Protein AF-A0A5C5Q491-F1 (afdb_monomer_lite)

Radius of gyration: 26.11 Å; chains: 1; bounding box: 85×34×78 Å

InterPro domains:
  IPR009225 Bacteriophage head completion protein GpL [PF05926] (16-105)

Secondary structure (DSSP, 8-state):
-------------S-S-TTSPPPPHHHHHHHTT--TTS-HHHHHHHHHHHHHHHHHHHHHHHHHHHHTT--SGGGS---EETTEEHHHHHHHHHHHHHHHHHHHHHHHHHS--S-PPP-TTTTS-S----------

Organism: NCBI:txid2600598

Sequence (136 aa):
MTLHTAVTPSSHYLDDDTFWPAIDVAELRRVLTLSSTISEARLKVAMMGATSKIHRLLATWRFKLRQQGYRHLNDVPAPTVNNCSILVTHYFNAIETATASELYQLVRVAECGRPCPPDPFREKSLSTGEARHYDD

pLDDT: mean 80.01, std 21.31, range [41.31, 98.19]

Structure (mmCIF, N/CA/C/O backbone):
data_AF-A0A5C5Q491-F1
#
_entry.id   AF-A0A5C5Q491-F1
#
loop_
_atom_site.group_PDB
_atom_site.id
_atom_site.type_symbol
_atom_site.label_atom_id
_atom_site.label_alt_id
_atom_site.label_comp_id
_atom_site.label_asym_id
_atom_site.label_entity_id
_atom_site.label_seq_id
_atom_site.pdbx_PDB_ins_code
_atom_site.Cartn_x
_atom_site.Cartn_y
_atom_site.Cartn_z
_atom_site.occupancy
_atom_site.B_iso_or_equiv
_atom_site.auth_seq_id
_atom_site.auth_comp_id
_atom_site.auth_asym_id
_atom_site.auth_atom_id
_atom_site.pdbx_PDB_model_num
ATOM 1 N N . MET A 1 1 ? -31.363 -19.686 -22.482 1.00 45.84 1 MET A N 1
ATOM 2 C CA . MET A 1 1 ? -29.919 -19.954 -22.639 1.00 45.84 1 MET A CA 1
ATOM 3 C C . MET A 1 1 ? -29.164 -18.830 -21.957 1.00 45.84 1 MET A C 1
ATOM 5 O O . MET A 1 1 ? -29.293 -17.683 -22.355 1.00 45.84 1 MET A O 1
ATOM 9 N N . THR A 1 2 ? -28.512 -19.160 -20.851 1.00 41.31 2 THR A N 1
ATOM 10 C CA . THR A 1 2 ? -27.749 -18.280 -19.961 1.00 41.31 2 THR A CA 1
ATOM 11 C C . THR A 1 2 ? -26.415 -17.902 -20.599 1.00 41.31 2 THR A C 1
ATOM 13 O O . THR A 1 2 ? -25.666 -18.787 -21.004 1.00 41.31 2 THR A O 1
ATOM 16 N N . LEU A 1 3 ? -26.083 -16.611 -20.639 1.00 43.00 3 LEU A N 1
ATOM 17 C CA . LEU A 1 3 ? -24.705 -16.163 -20.841 1.00 43.00 3 LEU A CA 1
ATOM 18 C C . LEU A 1 3 ? -24.109 -15.872 -19.463 1.00 43.00 3 LEU A C 1
ATOM 20 O O . LEU A 1 3 ? -24.546 -14.959 -18.768 1.00 43.00 3 LEU A O 1
ATOM 24 N N . HIS A 1 4 ? -23.154 -16.707 -19.056 1.00 45.38 4 HIS A N 1
ATOM 25 C CA . HIS A 1 4 ? -22.282 -16.442 -17.918 1.00 45.38 4 HIS A CA 1
ATOM 26 C C . HIS A 1 4 ? -21.251 -15.400 -18.349 1.00 45.38 4 HIS A C 1
ATOM 28 O O . HIS A 1 4 ? -20.416 -15.666 -19.213 1.00 45.38 4 HIS A O 1
ATOM 34 N N . THR A 1 5 ? -21.305 -14.219 -17.746 1.00 48.44 5 THR A N 1
ATOM 35 C CA . THR A 1 5 ? -20.221 -13.243 -17.827 1.00 48.44 5 THR A CA 1
ATOM 36 C C . THR A 1 5 ? -19.034 -13.806 -17.050 1.00 48.44 5 THR A C 1
ATOM 38 O O . THR A 1 5 ? -19.131 -14.049 -15.847 1.00 48.44 5 THR A O 1
ATOM 41 N N . ALA A 1 6 ? -17.924 -14.057 -17.739 1.00 45.19 6 ALA A N 1
ATOM 42 C CA . ALA A 1 6 ? -16.677 -14.456 -17.107 1.00 45.19 6 ALA A CA 1
ATOM 43 C C . ALA A 1 6 ? -16.140 -13.283 -16.272 1.00 45.19 6 ALA A C 1
ATOM 45 O O . ALA A 1 6 ? -15.775 -12.239 -16.811 1.00 45.19 6 ALA A O 1
ATOM 46 N N . VAL A 1 7 ? -16.110 -13.455 -14.951 1.00 46.59 7 VAL A N 1
ATOM 47 C CA . VAL A 1 7 ? -15.323 -12.608 -14.052 1.00 46.59 7 VAL A CA 1
ATOM 48 C C . VAL A 1 7 ? -13.860 -12.985 -14.256 1.00 46.59 7 VAL A C 1
ATOM 50 O O . VAL A 1 7 ? -13.437 -14.087 -13.913 1.00 46.59 7 VAL A O 1
ATOM 53 N N . THR A 1 8 ? -13.089 -12.076 -14.842 1.00 42.69 8 THR A N 1
ATOM 54 C CA . THR A 1 8 ? -11.628 -12.152 -14.837 1.00 42.69 8 THR A CA 1
ATOM 55 C C . THR A 1 8 ? -11.163 -12.002 -13.386 1.00 42.69 8 THR A C 1
ATOM 57 O O . THR A 1 8 ? -11.492 -10.982 -12.777 1.00 42.69 8 THR A O 1
ATOM 60 N N . PRO A 1 9 ? -10.424 -12.957 -12.795 1.00 45.97 9 PRO A N 1
ATOM 61 C CA . PRO A 1 9 ? -9.864 -12.749 -11.470 1.00 45.97 9 PRO A CA 1
ATOM 62 C C . PRO A 1 9 ? -8.829 -11.624 -11.568 1.00 45.97 9 PRO A C 1
ATOM 64 O O . PRO A 1 9 ? -7.779 -11.774 -12.197 1.00 45.97 9 PRO A O 1
ATOM 67 N N . SER A 1 10 ? -9.141 -10.471 -10.977 1.00 45.94 10 SER A N 1
ATOM 68 C CA . SER A 1 10 ? -8.156 -9.439 -10.675 1.00 45.94 10 SER A CA 1
ATOM 69 C C . SER A 1 10 ? -7.004 -10.100 -9.921 1.00 45.94 10 SER A C 1
ATOM 71 O O . SER A 1 10 ? -7.216 -10.893 -9.007 1.00 45.94 10 SER A O 1
ATOM 73 N N . SER A 1 11 ? -5.778 -9.832 -10.363 1.00 45.53 11 SER A N 1
ATOM 74 C CA . SER A 1 11 ? -4.542 -10.414 -9.835 1.00 45.53 11 SER A CA 1
ATOM 75 C C . SER A 1 11 ? -4.303 -9.964 -8.385 1.00 45.53 11 SER A C 1
ATOM 77 O O . SER A 1 11 ? -3.471 -9.096 -8.130 1.00 45.53 11 SER A O 1
ATOM 79 N N . HIS A 1 12 ? -5.021 -10.560 -7.435 1.00 48.91 12 HIS A N 1
ATOM 80 C CA . HIS A 1 12 ? -4.807 -10.411 -6.000 1.00 48.91 12 HIS A CA 1
ATOM 81 C C . HIS A 1 12 ? -3.598 -11.261 -5.609 1.00 48.91 12 HIS A C 1
ATOM 83 O O . HIS A 1 12 ? -3.713 -12.455 -5.347 1.00 48.91 12 HIS A O 1
ATOM 89 N N . TYR A 1 13 ? -2.411 -10.660 -5.646 1.00 51.19 13 TYR A N 1
ATOM 90 C CA . TYR A 1 13 ? -1.172 -11.345 -5.297 1.00 51.19 13 TYR A CA 1
ATOM 91 C C . TYR A 1 13 ? -0.735 -10.950 -3.885 1.00 51.19 13 TYR A C 1
ATOM 93 O O . TYR A 1 13 ? -0.069 -9.933 -3.709 1.00 51.19 13 TYR A O 1
ATOM 101 N N . LEU A 1 14 ? -1.154 -11.779 -2.922 1.00 45.28 14 LEU A N 1
ATOM 102 C CA . LEU A 1 14 ? -0.518 -12.165 -1.649 1.00 45.28 14 LEU A CA 1
ATOM 103 C C . LEU A 1 14 ? -1.549 -12.288 -0.522 1.00 45.28 14 LEU A C 1
ATOM 105 O O . LEU A 1 14 ? -1.949 -11.295 0.074 1.00 45.28 14 LEU A O 1
ATOM 109 N N . ASP A 1 15 ? -1.858 -13.552 -0.236 1.00 43.47 15 ASP A N 1
ATOM 110 C CA . ASP A 1 15 ? -2.567 -14.110 0.915 1.00 43.47 15 ASP A CA 1
ATOM 111 C C . ASP A 1 15 ? -4.012 -13.661 1.167 1.00 43.47 15 ASP A C 1
ATOM 113 O O . ASP A 1 15 ? -4.379 -12.495 1.083 1.00 43.47 15 ASP A O 1
ATOM 117 N N . ASP A 1 16 ? -4.815 -14.654 1.539 1.00 50.16 16 ASP A N 1
ATOM 118 C CA . ASP A 1 16 ? -6.257 -14.687 1.833 1.00 50.16 16 ASP A CA 1
ATOM 119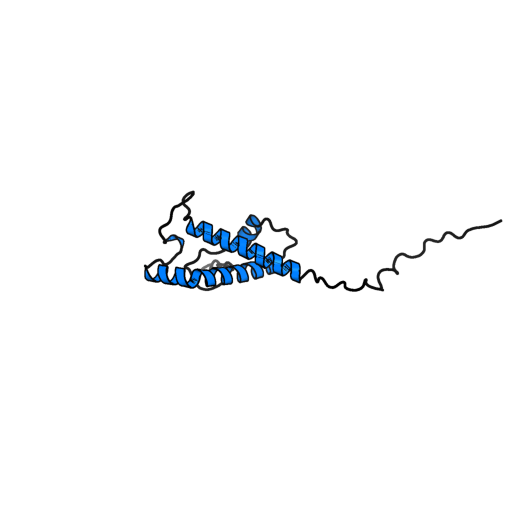 C C . ASP A 1 16 ? -6.671 -13.820 3.050 1.00 50.16 16 ASP A C 1
ATOM 121 O O . ASP A 1 16 ? -7.649 -14.069 3.756 1.00 50.16 16 ASP A O 1
ATOM 125 N N . ASP A 1 17 ? -5.870 -12.804 3.365 1.00 66.81 17 ASP A N 1
ATOM 126 C CA . ASP A 1 17 ? -6.016 -11.959 4.530 1.00 66.81 17 ASP A CA 1
ATOM 127 C C . ASP A 1 17 ? -6.724 -10.651 4.161 1.00 66.81 17 ASP A C 1
ATOM 129 O O . ASP A 1 17 ? -6.108 -9.638 3.825 1.00 66.81 17 ASP A O 1
ATOM 133 N N . THR A 1 18 ? -8.050 -10.659 4.294 1.00 84.69 18 THR A N 1
ATOM 134 C CA . THR A 1 18 ? -8.913 -9.502 4.016 1.00 84.69 18 THR A CA 1
ATOM 135 C C . THR A 1 18 ? -8.692 -8.315 4.960 1.00 84.69 18 THR A C 1
ATOM 137 O O . THR A 1 18 ? -9.381 -7.306 4.827 1.00 84.69 18 THR A O 1
ATOM 140 N N . PHE A 1 19 ? -7.800 -8.413 5.955 1.00 93.31 19 PHE A N 1
ATOM 141 C CA . PHE A 1 19 ? -7.587 -7.332 6.918 1.00 93.31 19 PHE A CA 1
ATOM 142 C C . PHE A 1 19 ? -6.954 -6.103 6.268 1.00 93.31 19 PHE A C 1
ATOM 144 O O . PHE A 1 19 ? -7.322 -4.972 6.594 1.00 93.31 19 PHE A O 1
ATOM 151 N N . TRP A 1 20 ? -5.999 -6.319 5.364 1.00 94.56 20 TRP A N 1
ATOM 152 C CA . TRP A 1 20 ? -5.289 -5.239 4.695 1.00 94.56 20 TRP A CA 1
ATOM 153 C C . TRP A 1 20 ? -6.030 -4.791 3.428 1.00 94.56 20 TRP A C 1
ATOM 155 O O . TRP A 1 20 ? -6.557 -5.633 2.702 1.00 94.56 20 TRP A O 1
ATOM 165 N N . PRO A 1 21 ? -6.052 -3.482 3.119 1.00 93.25 21 PRO A N 1
ATOM 166 C CA . PRO A 1 21 ? -6.526 -2.997 1.829 1.00 93.25 21 PRO A CA 1
ATOM 167 C C . PRO A 1 21 ? -5.749 -3.631 0.667 1.00 93.25 21 PRO A C 1
ATOM 169 O O . PRO A 1 21 ? -4.533 -3.825 0.757 1.00 93.25 21 PRO A O 1
ATOM 172 N N . ALA A 1 22 ? -6.448 -3.923 -0.432 1.00 92.62 22 ALA A N 1
ATOM 173 C CA . ALA A 1 22 ? -5.828 -4.452 -1.641 1.00 92.62 22 ALA A CA 1
ATOM 174 C C . ALA A 1 22 ? -4.866 -3.426 -2.260 1.00 92.62 22 ALA A C 1
ATOM 176 O O . ALA A 1 22 ? -5.154 -2.229 -2.292 1.00 92.62 22 ALA A O 1
ATOM 177 N N . ILE A 1 23 ? -3.731 -3.909 -2.765 1.00 93.38 23 ILE A N 1
ATOM 178 C CA . ILE A 1 23 ? -2.715 -3.088 -3.429 1.00 93.38 23 ILE A CA 1
ATOM 179 C C . ILE A 1 23 ? -2.908 -3.217 -4.943 1.00 93.38 23 ILE A C 1
ATOM 181 O O . ILE A 1 23 ? -2.907 -4.328 -5.474 1.00 93.38 23 ILE A O 1
ATOM 185 N N . ASP A 1 24 ? -3.051 -2.088 -5.636 1.00 92.44 24 ASP A N 1
ATOM 186 C CA . ASP A 1 24 ? -3.120 -2.034 -7.098 1.00 92.44 24 ASP A CA 1
ATOM 187 C C . ASP A 1 24 ? -1.733 -1.729 -7.686 1.00 92.44 24 ASP A C 1
ATOM 189 O O . ASP A 1 24 ? -1.129 -0.690 -7.422 1.00 92.44 24 ASP A O 1
ATOM 193 N N . VAL A 1 25 ? -1.225 -2.645 -8.514 1.00 93.88 25 VAL A N 1
ATOM 194 C CA . VAL A 1 25 ? 0.079 -2.528 -9.185 1.00 93.88 25 VAL A CA 1
ATOM 195 C C . VAL A 1 25 ? 0.122 -1.340 -10.157 1.00 93.88 25 VAL A C 1
ATOM 197 O O . VAL A 1 25 ? 1.175 -0.716 -10.322 1.00 93.88 25 VAL A O 1
ATOM 200 N N . ALA A 1 26 ? -0.989 -1.029 -10.832 1.00 93.69 26 ALA A N 1
ATOM 201 C CA . ALA A 1 26 ? -1.067 0.092 -11.763 1.00 93.69 26 ALA A CA 1
ATOM 202 C C . ALA A 1 26 ? -0.993 1.426 -11.013 1.00 93.69 26 ALA A C 1
ATOM 204 O O . ALA A 1 26 ? -0.216 2.305 -11.397 1.00 93.69 26 ALA A O 1
ATOM 205 N N . GLU A 1 27 ? -1.723 1.534 -9.903 1.00 94.31 27 GLU A N 1
ATOM 206 C CA . GLU A 1 27 ? -1.664 2.704 -9.029 1.00 94.31 27 GLU A CA 1
ATOM 207 C C . GLU A 1 27 ? -0.277 2.867 -8.406 1.00 94.31 27 GLU A C 1
ATOM 209 O O . GLU A 1 27 ? 0.292 3.957 -8.426 1.00 94.31 27 GLU A O 1
ATOM 214 N N . LEU A 1 28 ? 0.334 1.768 -7.960 1.00 95.31 28 LEU A N 1
ATOM 215 C CA . LEU A 1 28 ? 1.682 1.776 -7.400 1.00 95.31 28 LEU A CA 1
ATOM 216 C C . LEU A 1 28 ? 2.715 2.308 -8.403 1.00 95.31 28 LEU A C 1
ATOM 218 O O . LEU A 1 28 ? 3.566 3.125 -8.053 1.00 95.31 28 LEU A O 1
ATOM 222 N N . ARG A 1 29 ? 2.618 1.902 -9.678 1.00 96.69 29 ARG A N 1
ATOM 223 C CA . ARG A 1 29 ? 3.450 2.460 -10.756 1.00 96.69 29 ARG A CA 1
ATOM 224 C C . ARG A 1 29 ? 3.233 3.963 -10.920 1.00 96.69 29 ARG A C 1
ATOM 226 O O . ARG A 1 29 ? 4.210 4.687 -11.113 1.00 96.69 29 ARG A O 1
ATOM 233 N N . ARG A 1 30 ? 1.974 4.409 -10.882 1.00 96.75 30 ARG A N 1
ATOM 234 C CA . ARG A 1 30 ? 1.591 5.814 -11.057 1.00 96.75 30 ARG A CA 1
ATOM 235 C C . ARG A 1 30 ? 2.145 6.679 -9.926 1.00 96.75 30 AR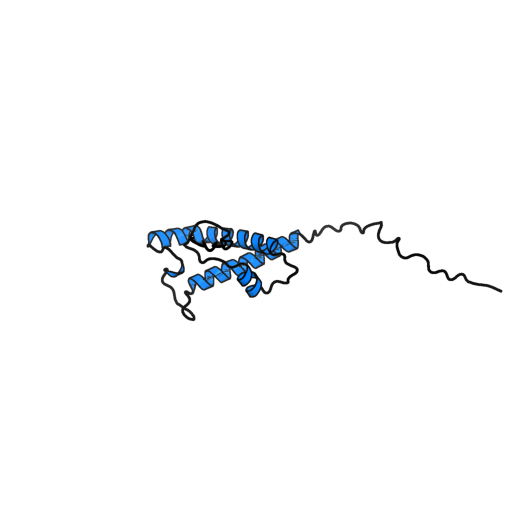G A C 1
ATOM 237 O O . ARG A 1 30 ? 2.801 7.675 -10.212 1.00 96.75 30 ARG A O 1
ATOM 244 N N . VAL A 1 31 ? 1.933 6.284 -8.670 1.00 96.50 31 VAL A N 1
ATOM 245 C CA . VAL A 1 31 ? 2.407 7.016 -7.482 1.00 96.50 31 VAL A CA 1
ATOM 246 C C . VAL A 1 31 ? 3.932 7.083 -7.450 1.00 96.50 31 VAL A C 1
ATOM 248 O O . VAL A 1 31 ? 4.504 8.156 -7.264 1.00 96.50 31 VAL A O 1
ATOM 251 N N . LEU A 1 32 ? 4.608 5.965 -7.724 1.00 95.81 32 LEU A N 1
ATOM 252 C CA . LEU A 1 32 ? 6.071 5.911 -7.750 1.00 95.81 32 LEU A CA 1
ATOM 253 C C . LEU A 1 32 ? 6.695 6.556 -9.000 1.00 95.81 32 LEU A C 1
ATOM 255 O O . LEU A 1 32 ? 7.918 6.618 -9.097 1.00 95.81 32 LEU A O 1
ATOM 259 N N . THR A 1 33 ? 5.885 7.038 -9.950 1.00 96.56 33 THR A N 1
ATOM 260 C CA . THR A 1 33 ? 6.343 7.701 -11.185 1.00 96.56 33 THR A CA 1
ATOM 261 C C . THR A 1 33 ? 7.389 6.862 -11.939 1.00 96.56 33 THR A C 1
ATOM 263 O O . THR A 1 33 ? 8.425 7.354 -12.389 1.00 96.56 33 THR A O 1
ATOM 266 N N . LEU A 1 34 ? 7.156 5.548 -12.044 1.00 93.44 34 LEU A N 1
ATOM 267 C CA . LEU A 1 34 ? 8.143 4.636 -12.629 1.00 93.44 34 LEU A CA 1
ATOM 268 C C . LEU A 1 34 ? 8.181 4.753 -14.156 1.00 93.44 34 LEU A C 1
ATOM 270 O O . LEU A 1 34 ? 7.147 4.743 -14.824 1.00 93.44 34 LEU A O 1
ATOM 274 N N . SER A 1 35 ? 9.396 4.773 -14.709 1.00 91.25 35 SER A N 1
ATOM 275 C CA . SER A 1 35 ? 9.625 4.703 -16.155 1.00 91.25 35 SER A CA 1
ATOM 276 C C . SER A 1 35 ? 9.110 3.386 -16.750 1.00 91.25 35 SER A C 1
ATOM 278 O O . SER A 1 35 ? 9.173 2.332 -16.110 1.00 91.25 35 SER A O 1
ATOM 280 N N . SER A 1 36 ? 8.677 3.421 -18.014 1.00 90.12 36 SER A N 1
ATOM 281 C CA . SER A 1 36 ? 8.261 2.238 -18.784 1.00 90.12 36 SER A CA 1
ATOM 282 C C . SER A 1 36 ? 9.383 1.211 -18.988 1.00 90.12 36 SER A C 1
ATOM 284 O O . SER A 1 36 ? 9.105 0.062 -19.323 1.00 90.12 36 SER A O 1
ATOM 286 N N . THR A 1 37 ? 10.643 1.584 -18.738 1.00 90.19 37 THR A N 1
ATOM 287 C CA . THR A 1 37 ? 11.787 0.658 -18.739 1.00 90.19 37 THR A CA 1
ATOM 288 C C . THR A 1 37 ? 11.748 -0.340 -17.579 1.00 90.19 37 THR A C 1
ATOM 290 O O . THR A 1 37 ? 12.374 -1.401 -17.648 1.00 90.19 37 THR A O 1
ATOM 293 N N . ILE A 1 38 ? 11.005 -0.039 -16.510 1.00 92.25 38 ILE A N 1
ATOM 294 C CA . ILE A 1 38 ? 10.799 -0.957 -15.395 1.00 92.25 38 ILE A CA 1
ATOM 295 C C . ILE A 1 38 ? 9.650 -1.898 -15.739 1.00 92.25 38 ILE A C 1
ATOM 297 O O . ILE A 1 38 ? 8.469 -1.533 -15.711 1.00 92.25 38 ILE A O 1
ATOM 301 N N . SER A 1 39 ? 10.010 -3.148 -16.032 1.00 93.38 39 SER A N 1
ATOM 302 C CA . SER A 1 39 ? 9.031 -4.176 -16.363 1.00 93.38 39 SER A CA 1
ATOM 303 C C . SER A 1 39 ? 8.046 -4.413 -15.217 1.00 93.38 39 SER A C 1
ATOM 305 O O . SER A 1 39 ? 8.377 -4.330 -14.032 1.00 93.38 39 SER A O 1
ATOM 307 N N . GLU A 1 40 ? 6.812 -4.761 -15.574 1.00 92.81 40 GLU A N 1
ATOM 308 C CA . GLU A 1 40 ? 5.772 -5.088 -14.599 1.00 92.81 40 GLU A CA 1
ATOM 309 C C . GLU A 1 40 ? 6.144 -6.276 -13.712 1.00 92.81 40 GLU A C 1
ATOM 311 O O . GLU A 1 40 ? 5.826 -6.271 -12.527 1.00 92.81 40 GLU A O 1
ATOM 316 N N . ALA A 1 41 ? 6.892 -7.244 -14.245 1.00 92.31 41 ALA A N 1
ATOM 317 C CA . ALA A 1 41 ? 7.414 -8.358 -13.462 1.00 92.31 41 ALA A CA 1
ATOM 318 C C . ALA A 1 41 ? 8.330 -7.882 -12.320 1.00 92.31 41 ALA A C 1
ATOM 320 O O . ALA A 1 41 ? 8.171 -8.329 -11.187 1.00 92.31 41 ALA A O 1
ATOM 321 N N . ARG A 1 42 ? 9.244 -6.934 -12.583 1.00 93.25 42 ARG A N 1
ATOM 322 C CA . ARG A 1 42 ? 10.125 -6.372 -11.542 1.00 93.25 42 ARG A CA 1
ATOM 323 C C . ARG A 1 42 ? 9.333 -5.613 -10.483 1.00 93.25 42 ARG A C 1
ATOM 325 O O . ARG A 1 42 ? 9.603 -5.779 -9.298 1.00 93.25 42 ARG A O 1
ATOM 332 N N . LEU A 1 43 ? 8.337 -4.832 -10.905 1.00 95.56 43 LEU A N 1
ATOM 333 C CA . LEU A 1 43 ? 7.456 -4.122 -9.979 1.00 95.56 43 LEU A CA 1
ATOM 334 C C . LEU A 1 43 ? 6.664 -5.093 -9.093 1.00 95.56 43 LEU A C 1
ATOM 336 O O . L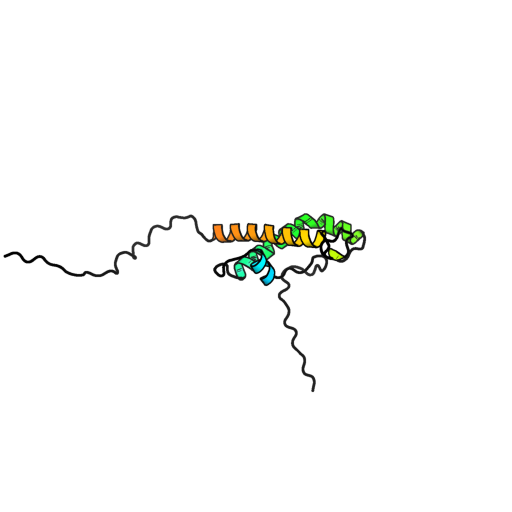EU A 1 43 ? 6.616 -4.903 -7.882 1.00 95.56 43 LEU A O 1
ATOM 340 N N . LYS A 1 44 ? 6.095 -6.156 -9.670 1.00 95.31 44 LYS A N 1
ATOM 341 C CA . LYS A 1 44 ? 5.355 -7.182 -8.922 1.00 95.31 44 LYS A CA 1
ATOM 342 C C . LYS A 1 44 ? 6.239 -7.879 -7.889 1.00 95.31 44 LYS A C 1
ATOM 344 O O . LYS A 1 44 ? 5.833 -7.992 -6.739 1.00 95.31 44 LYS A O 1
ATOM 349 N N . VAL A 1 45 ? 7.457 -8.278 -8.260 1.00 94.81 45 VAL A N 1
ATOM 350 C CA . VAL A 1 45 ? 8.406 -8.903 -7.321 1.00 94.81 45 VAL A CA 1
ATOM 351 C C . VAL A 1 45 ? 8.771 -7.948 -6.179 1.00 94.81 45 VAL A C 1
ATOM 353 O O . VAL A 1 45 ? 8.714 -8.346 -5.016 1.00 94.81 45 VAL A O 1
ATOM 356 N N . ALA A 1 46 ? 9.084 -6.685 -6.486 1.00 96.38 46 ALA A N 1
ATOM 357 C CA . ALA A 1 46 ? 9.388 -5.672 -5.473 1.00 96.38 46 ALA A CA 1
ATOM 358 C C . ALA A 1 46 ? 8.207 -5.435 -4.517 1.00 96.38 46 ALA A C 1
ATOM 360 O O . ALA A 1 46 ? 8.377 -5.443 -3.299 1.00 96.38 46 ALA A O 1
ATOM 361 N N . MET A 1 47 ? 6.999 -5.282 -5.069 1.00 96.56 47 MET A N 1
ATOM 362 C CA . MET A 1 47 ? 5.766 -5.101 -4.304 1.00 96.56 47 MET A CA 1
ATOM 363 C C . MET A 1 47 ? 5.498 -6.295 -3.389 1.00 96.56 47 MET A C 1
ATOM 365 O O . MET A 1 47 ? 5.121 -6.110 -2.234 1.00 96.56 47 MET A O 1
ATOM 369 N N . MET A 1 48 ? 5.707 -7.519 -3.878 1.00 95.06 48 MET A N 1
ATOM 370 C CA . MET A 1 48 ? 5.516 -8.724 -3.078 1.00 95.06 48 MET A CA 1
ATOM 371 C C . MET A 1 48 ? 6.469 -8.764 -1.880 1.00 95.06 48 MET A C 1
ATOM 373 O O . MET A 1 48 ? 6.023 -8.962 -0.750 1.00 95.06 48 MET A O 1
ATOM 377 N N . GLY A 1 49 ? 7.762 -8.502 -2.104 1.00 95.25 49 GLY A N 1
ATOM 378 C CA . GLY A 1 49 ? 8.756 -8.426 -1.029 1.00 95.25 49 GLY A CA 1
ATOM 379 C C . GLY A 1 49 ? 8.425 -7.340 0.001 1.00 95.25 49 GLY A C 1
ATOM 380 O O . GLY A 1 49 ? 8.430 -7.597 1.209 1.00 95.25 49 GLY A O 1
ATOM 381 N N . ALA A 1 50 ? 8.043 -6.153 -0.473 1.00 96.62 50 ALA A N 1
ATOM 382 C CA . ALA A 1 50 ? 7.612 -5.040 0.366 1.00 96.62 50 ALA A CA 1
ATOM 383 C C . ALA A 1 50 ? 6.378 -5.395 1.210 1.00 96.62 50 ALA A C 1
ATOM 385 O O . ALA A 1 50 ? 6.374 -5.187 2.425 1.00 96.62 50 ALA A O 1
ATOM 386 N N . THR A 1 51 ? 5.362 -5.995 0.589 1.00 96.19 51 THR A N 1
ATOM 387 C CA . THR A 1 51 ? 4.118 -6.408 1.251 1.00 96.19 51 THR A CA 1
ATOM 388 C C . THR A 1 51 ? 4.394 -7.420 2.354 1.00 96.19 51 THR A C 1
ATOM 390 O O . THR A 1 51 ? 4.017 -7.188 3.503 1.00 96.19 51 THR A O 1
ATOM 393 N N . SER A 1 52 ? 5.146 -8.485 2.060 1.00 95.19 52 SER A N 1
ATOM 394 C CA . SER A 1 52 ? 5.525 -9.482 3.066 1.00 95.19 52 SER A CA 1
ATOM 395 C C . SER A 1 52 ? 6.316 -8.870 4.228 1.00 95.19 52 SER A C 1
ATOM 397 O O . SER A 1 52 ? 6.084 -9.213 5.390 1.00 95.19 52 SER A O 1
ATOM 399 N N . LYS A 1 53 ? 7.224 -7.926 3.947 1.00 96.06 53 LYS A N 1
ATOM 400 C CA . LYS A 1 53 ? 8.002 -7.219 4.974 1.00 96.06 53 LYS A CA 1
ATOM 401 C C . LYS A 1 53 ? 7.109 -6.393 5.899 1.00 96.06 53 LYS A C 1
ATOM 403 O O . LYS A 1 53 ? 7.228 -6.521 7.119 1.00 96.06 53 LYS A O 1
ATOM 408 N N . ILE A 1 54 ? 6.211 -5.580 5.343 1.00 97.38 54 ILE A N 1
ATOM 409 C CA . ILE A 1 54 ? 5.281 -4.750 6.122 1.00 97.38 54 ILE A CA 1
ATOM 410 C C . ILE A 1 54 ? 4.302 -5.623 6.914 1.00 97.38 54 ILE A C 1
ATOM 412 O O . ILE A 1 54 ? 4.116 -5.400 8.110 1.00 97.38 54 ILE A O 1
ATOM 416 N N . HIS A 1 55 ? 3.739 -6.669 6.303 1.00 94.88 55 HIS A N 1
ATOM 417 C CA . HIS A 1 55 ? 2.842 -7.602 6.993 1.00 94.88 55 HIS A CA 1
ATOM 418 C C . HIS A 1 55 ? 3.524 -8.276 8.182 1.00 94.88 55 HIS A C 1
ATOM 420 O O . HIS A 1 55 ? 2.921 -8.375 9.249 1.00 94.88 55 HIS A O 1
ATOM 426 N N . ARG A 1 56 ? 4.797 -8.672 8.047 1.00 96.06 56 ARG A N 1
ATOM 427 C CA . ARG A 1 56 ? 5.571 -9.241 9.159 1.00 96.06 56 ARG A CA 1
ATOM 428 C C . ARG A 1 56 ? 5.787 -8.232 10.285 1.00 96.06 56 ARG A C 1
ATOM 430 O O . ARG A 1 56 ? 5.631 -8.590 11.449 1.00 96.06 56 ARG A O 1
ATOM 437 N N . LEU A 1 57 ? 6.125 -6.985 9.953 1.00 97.19 57 LEU A N 1
ATOM 438 C CA . LEU A 1 57 ? 6.308 -5.918 10.944 1.00 97.19 57 LEU A CA 1
ATOM 439 C C . LEU A 1 57 ? 5.012 -5.617 11.712 1.00 97.19 57 LEU A C 1
ATOM 441 O O . LEU A 1 57 ? 5.054 -5.344 12.909 1.00 97.19 57 LEU A O 1
ATOM 445 N N . LEU A 1 58 ? 3.862 -5.709 11.042 1.00 96.94 58 LEU A N 1
ATOM 446 C CA . LEU A 1 58 ? 2.555 -5.396 11.619 1.00 96.94 58 LEU A CA 1
ATOM 447 C C . LEU A 1 58 ? 1.808 -6.615 12.184 1.00 96.94 58 LEU A C 1
ATOM 449 O O . LEU A 1 58 ? 0.732 -6.444 12.757 1.00 96.94 58 LEU A O 1
ATOM 453 N N . ALA A 1 59 ? 2.353 -7.830 12.078 1.00 95.69 59 ALA A N 1
ATOM 454 C CA . ALA A 1 59 ? 1.651 -9.072 12.419 1.00 95.69 59 ALA A CA 1
ATOM 455 C C . ALA A 1 59 ? 1.107 -9.084 13.859 1.00 95.69 59 ALA A C 1
ATOM 457 O O . ALA A 1 59 ? -0.068 -9.387 14.080 1.00 95.69 59 ALA A O 1
ATOM 458 N N . THR A 1 60 ? 1.929 -8.689 14.836 1.00 96.69 60 THR A N 1
ATOM 459 C CA . THR A 1 60 ? 1.531 -8.625 16.253 1.00 96.69 60 THR A CA 1
ATOM 460 C C . THR A 1 60 ? 0.455 -7.570 16.502 1.00 96.69 60 THR A C 1
ATOM 462 O O . THR A 1 60 ? -0.455 -7.783 17.302 1.00 96.69 60 THR A O 1
ATOM 465 N N . TRP A 1 61 ? 0.539 -6.424 15.824 1.00 97.12 61 TRP A N 1
ATOM 466 C CA . TRP A 1 61 ? -0.459 -5.363 15.947 1.00 97.12 61 TRP A CA 1
ATOM 467 C C . TRP A 1 61 ? -1.796 -5.790 15.336 1.00 97.12 61 TRP A C 1
ATOM 469 O O . TRP A 1 61 ? -2.823 -5.710 16.008 1.00 97.12 61 TRP A O 1
ATOM 479 N N . ARG A 1 62 ? -1.774 -6.369 14.129 1.00 96.38 62 ARG A N 1
ATOM 480 C CA . ARG A 1 62 ? -2.949 -6.970 13.484 1.00 96.38 62 ARG A CA 1
ATOM 481 C C . ARG A 1 62 ? -3.608 -8.023 14.372 1.00 96.38 62 ARG A C 1
ATOM 483 O O . ARG A 1 62 ? -4.827 -8.026 14.507 1.00 96.38 62 ARG A O 1
ATOM 490 N N . PHE A 1 63 ? -2.822 -8.899 15.001 1.00 95.44 63 PHE A N 1
ATOM 491 C CA . PHE A 1 63 ? -3.349 -9.910 15.921 1.00 95.44 63 PHE A CA 1
ATOM 492 C C . PHE A 1 63 ? -4.121 -9.273 17.086 1.00 95.44 63 PHE A C 1
ATOM 494 O O . PHE A 1 63 ? -5.246 -9.677 17.368 1.00 95.44 63 PHE A O 1
ATOM 501 N N . LYS A 1 64 ? -3.568 -8.229 17.718 1.00 97.69 64 LYS A N 1
ATOM 502 C CA . LYS A 1 64 ? -4.249 -7.497 18.800 1.00 97.69 64 LYS A CA 1
ATOM 503 C C . LYS A 1 64 ? -5.553 -6.848 18.332 1.00 97.69 64 LYS A C 1
ATOM 505 O O . LYS A 1 64 ? -6.548 -6.932 19.040 1.00 97.69 64 LYS A O 1
ATOM 510 N N . LEU A 1 65 ? -5.563 -6.243 17.145 1.00 96.62 65 LEU A N 1
ATOM 511 C CA . LEU A 1 65 ? -6.766 -5.622 16.584 1.00 96.62 65 LEU A CA 1
ATOM 512 C C . LEU A 1 65 ? -7.861 -6.648 16.275 1.00 96.62 65 LEU A C 1
ATOM 514 O O . LEU A 1 65 ? -9.029 -6.408 16.567 1.00 96.62 65 LEU A O 1
ATOM 518 N N . ARG A 1 66 ? -7.492 -7.827 15.771 1.00 95.25 66 ARG A N 1
ATOM 519 C CA . ARG A 1 66 ? -8.447 -8.925 15.571 1.00 95.25 66 ARG A CA 1
ATOM 520 C C . ARG A 1 66 ? -9.048 -9.430 16.876 1.00 95.25 66 ARG A C 1
ATOM 522 O O . ARG A 1 66 ? -10.244 -9.685 16.920 1.00 95.25 66 ARG A O 1
ATOM 529 N N . GLN A 1 67 ? -8.257 -9.507 17.947 1.00 96.88 67 GLN A N 1
ATOM 530 C CA . GLN A 1 67 ? -8.770 -9.851 19.282 1.00 96.88 67 GLN A CA 1
ATOM 531 C C . GLN A 1 67 ? -9.744 -8.799 19.830 1.00 96.88 67 GLN A C 1
ATOM 533 O O . GLN A 1 67 ? -10.572 -9.113 20.678 1.00 96.88 67 GLN A O 1
ATOM 538 N N . GLN A 1 68 ? -9.668 -7.563 19.331 1.00 96.50 68 GLN A N 1
ATOM 539 C CA . GLN A 1 68 ? -10.630 -6.500 19.624 1.00 96.50 68 GLN A CA 1
ATOM 540 C C . GLN A 1 68 ? -11.859 -6.529 18.695 1.00 96.50 68 GLN A C 1
ATOM 542 O O . GLN A 1 68 ? -12.764 -5.721 18.869 1.00 96.50 68 GLN A O 1
ATOM 547 N N . GLY A 1 69 ? -11.914 -7.455 17.730 1.00 96.56 69 GLY A N 1
ATOM 548 C CA . GLY A 1 69 ? -13.045 -7.649 16.820 1.00 96.56 69 GLY A CA 1
ATOM 549 C C . GLY A 1 69 ? -12.925 -6.950 15.463 1.00 96.56 69 GLY A C 1
ATOM 550 O O . GLY A 1 69 ? -13.818 -7.102 14.632 1.00 96.56 69 GLY A O 1
ATOM 551 N N . TYR A 1 70 ? -11.834 -6.227 15.193 1.00 96.69 70 TYR A N 1
ATOM 552 C CA . TYR A 1 70 ? -11.649 -5.545 13.909 1.00 96.69 70 TYR A CA 1
ATOM 553 C C . TYR A 1 70 ? -11.272 -6.534 12.803 1.00 96.69 70 TYR A C 1
ATOM 555 O O . TYR A 1 70 ? -10.282 -7.268 12.912 1.00 96.69 70 TYR A O 1
ATOM 563 N N . ARG A 1 71 ? -12.057 -6.545 11.720 1.00 93.81 71 ARG A N 1
ATOM 564 C CA . ARG A 1 71 ? -11.874 -7.459 10.581 1.00 93.81 71 ARG A CA 1
ATOM 565 C C . ARG A 1 71 ? -11.065 -6.831 9.459 1.00 93.81 71 ARG A C 1
AT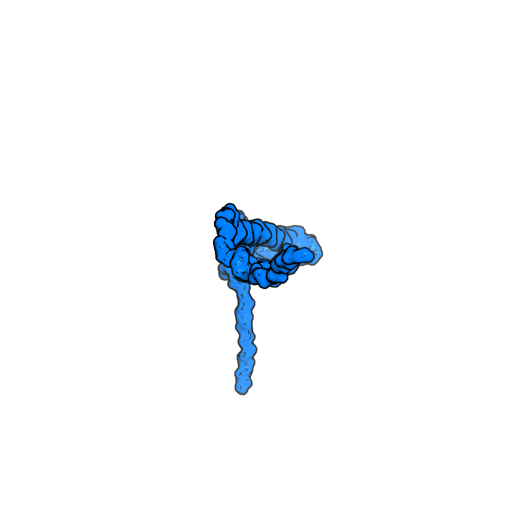OM 567 O O . ARG A 1 71 ? -10.325 -7.556 8.796 1.00 93.81 71 ARG A O 1
ATOM 574 N N . HIS A 1 72 ? -11.169 -5.516 9.299 1.00 94.81 72 HIS A N 1
ATOM 575 C CA . HIS A 1 72 ? -10.439 -4.731 8.315 1.00 94.81 72 HIS A CA 1
ATOM 576 C C . HIS A 1 72 ? -9.701 -3.573 8.985 1.00 94.81 72 HIS A C 1
ATOM 578 O O . HIS A 1 72 ? -10.149 -3.026 9.991 1.00 94.81 72 HIS A O 1
ATOM 584 N N . LEU A 1 73 ? -8.586 -3.146 8.391 1.00 95.75 73 LEU A N 1
ATOM 585 C CA . LEU A 1 73 ? -7.844 -1.968 8.846 1.00 95.75 73 LEU A CA 1
ATOM 586 C C . LEU A 1 73 ? -8.722 -0.705 8.865 1.00 95.75 73 LEU A C 1
ATOM 588 O O . LEU A 1 73 ? -8.547 0.153 9.725 1.00 95.75 73 LEU A O 1
ATOM 592 N N . ASN A 1 74 ? -9.673 -0.602 7.933 1.00 94.06 74 ASN A N 1
ATOM 593 C CA . ASN A 1 74 ? -10.593 0.530 7.849 1.00 94.06 74 ASN A CA 1
ATOM 594 C C . ASN A 1 74 ? -11.619 0.570 8.996 1.00 94.06 74 ASN A C 1
ATOM 596 O O . ASN A 1 74 ? -12.168 1.631 9.272 1.00 94.06 74 ASN A O 1
ATOM 600 N N . ASP A 1 75 ? -11.851 -0.556 9.678 1.00 94.75 75 ASP A N 1
ATOM 601 C CA . ASP A 1 75 ? -12.762 -0.623 10.827 1.00 94.75 75 ASP A CA 1
ATOM 602 C C . ASP A 1 75 ? -12.104 -0.086 12.108 1.00 94.75 75 ASP A C 1
ATOM 604 O O . ASP A 1 75 ? -12.781 0.151 13.107 1.00 94.75 75 ASP A O 1
ATOM 608 N N . VAL A 1 76 ? -10.775 0.075 12.103 1.00 96.56 76 VAL A N 1
ATOM 609 C CA . VAL A 1 76 ? -10.006 0.510 13.269 1.00 96.56 76 VAL A CA 1
ATOM 610 C C . VAL A 1 76 ? -10.223 2.012 13.481 1.00 96.56 76 VAL A C 1
ATOM 612 O O . VAL A 1 76 ? -9.907 2.797 12.581 1.00 96.56 76 VAL A O 1
ATOM 615 N N . PRO A 1 77 ? -10.700 2.446 14.664 1.00 96.12 77 PRO A N 1
ATOM 616 C CA . PRO A 1 77 ? -10.929 3.855 14.949 1.00 96.12 77 PRO A CA 1
ATOM 617 C C . PRO A 1 77 ? -9.646 4.671 14.802 1.00 96.12 77 PRO A C 1
ATOM 619 O O . PRO A 1 77 ? -8.657 4.438 15.499 1.00 96.12 77 PRO A O 1
ATOM 622 N N . ALA A 1 78 ? -9.669 5.645 13.897 1.00 96.31 78 ALA A N 1
ATOM 623 C CA . ALA A 1 78 ? -8.556 6.546 13.649 1.00 96.31 78 ALA A CA 1
ATOM 624 C C . ALA A 1 78 ? -9.055 7.881 13.073 1.00 96.31 78 ALA A C 1
ATOM 626 O O . ALA A 1 78 ? -10.139 7.924 12.485 1.00 96.31 78 ALA A O 1
ATOM 627 N N . PRO A 1 79 ? -8.276 8.971 13.202 1.00 96.44 79 PRO A N 1
ATOM 628 C CA . PRO A 1 79 ? -8.568 10.215 12.502 1.00 96.44 79 PRO A CA 1
ATOM 629 C C . PRO A 1 79 ? -8.701 9.996 10.994 1.00 96.44 79 PRO A C 1
ATOM 631 O O . PRO A 1 79 ? -7.978 9.188 10.405 1.00 96.44 79 PRO A O 1
ATOM 634 N N . THR A 1 80 ? -9.594 10.753 10.364 1.00 94.44 80 THR A N 1
ATOM 635 C CA . THR A 1 80 ? -9.787 10.718 8.914 1.00 94.44 80 THR A CA 1
ATOM 636 C C . THR A 1 80 ? -9.295 12.000 8.264 1.00 94.44 80 THR A C 1
ATOM 638 O O . THR A 1 80 ? -9.588 13.092 8.749 1.00 94.44 80 THR A O 1
ATOM 641 N N . VAL A 1 81 ? -8.620 11.876 7.125 1.00 88.88 81 VAL A N 1
ATOM 642 C CA . VAL A 1 81 ? -8.285 12.996 6.238 1.00 88.88 81 VAL A CA 1
ATOM 643 C C . VAL A 1 81 ? -9.026 12.764 4.928 1.00 88.88 81 VAL A C 1
ATOM 645 O O . VAL A 1 81 ? -8.887 11.698 4.338 1.00 88.88 81 VAL A O 1
ATOM 648 N N . ASN A 1 82 ? -9.841 13.725 4.484 1.00 87.94 82 ASN A N 1
ATOM 649 C CA . ASN A 1 82 ? -10.674 13.593 3.278 1.00 87.94 82 ASN A CA 1
ATOM 650 C C . ASN A 1 82 ? -11.549 12.321 3.267 1.00 87.94 82 ASN A C 1
ATOM 652 O O . ASN A 1 82 ? -11.650 11.645 2.250 1.00 87.94 82 ASN A O 1
ATOM 656 N N . ASN A 1 83 ? -12.166 11.983 4.406 1.00 85.62 83 ASN A N 1
ATOM 657 C CA . ASN A 1 83 ? -12.967 10.764 4.612 1.00 85.62 83 ASN A CA 1
ATOM 658 C C . ASN A 1 83 ? -12.195 9.433 4.488 1.00 85.62 83 ASN A C 1
ATOM 660 O O . ASN A 1 83 ? -12.815 8.373 4.459 1.00 85.62 83 ASN A O 1
ATOM 664 N N . CYS A 1 84 ? -10.859 9.464 4.482 1.00 87.69 84 CYS A N 1
ATOM 665 C CA . CYS A 1 84 ? -10.012 8.271 4.494 1.00 87.69 84 CYS A CA 1
ATOM 666 C C . CYS A 1 84 ? -9.346 8.092 5.863 1.00 87.69 84 CYS A C 1
ATOM 668 O O . CYS A 1 84 ? -8.794 9.049 6.410 1.00 87.69 84 CYS A O 1
ATOM 670 N N . SER A 1 85 ? -9.361 6.872 6.410 1.00 96.12 85 SER A N 1
ATOM 671 C CA . SER A 1 85 ? -8.650 6.538 7.653 1.00 96.12 85 SER A CA 1
ATOM 672 C C . SER A 1 85 ? -7.149 6.799 7.511 1.00 96.12 85 SER A C 1
ATOM 674 O O . SER A 1 85 ? -6.507 6.296 6.587 1.00 96.12 85 SER A O 1
ATOM 676 N N . ILE A 1 86 ? -6.558 7.536 8.455 1.00 97.12 86 ILE A N 1
ATOM 677 C CA . ILE A 1 86 ? -5.118 7.826 8.439 1.00 97.12 86 ILE A CA 1
ATOM 678 C C . ILE A 1 86 ? -4.264 6.550 8.525 1.00 97.12 86 ILE A C 1
ATOM 680 O O . ILE A 1 86 ? -3.172 6.501 7.962 1.00 97.12 86 ILE A O 1
ATOM 684 N N . LEU A 1 87 ? -4.772 5.486 9.161 1.00 97.38 87 LEU A N 1
ATOM 685 C CA . LEU A 1 87 ? -4.081 4.194 9.234 1.00 97.38 87 LEU A CA 1
ATOM 686 C C . LEU A 1 87 ? -3.987 3.520 7.864 1.00 97.38 87 LEU A C 1
ATOM 688 O O . LEU A 1 87 ? -2.956 2.934 7.540 1.00 97.38 87 LEU A O 1
ATOM 692 N N . VAL A 1 88 ? -5.038 3.637 7.050 1.00 96.12 88 VAL A N 1
ATOM 693 C CA . VAL A 1 88 ? -5.047 3.138 5.670 1.00 96.12 88 VAL A CA 1
ATOM 694 C C . VAL A 1 88 ? -4.037 3.916 4.826 1.00 96.12 88 VAL A C 1
ATOM 696 O O . VAL A 1 88 ? -3.228 3.306 4.130 1.00 96.12 88 VAL A O 1
ATOM 699 N N . THR A 1 89 ? -3.999 5.244 4.958 1.00 95.81 89 THR A N 1
ATOM 700 C CA . THR A 1 89 ? -2.994 6.084 4.287 1.00 95.81 89 THR A CA 1
ATOM 701 C C . THR A 1 89 ? -1.568 5.700 4.687 1.00 95.81 89 THR A C 1
ATOM 703 O O . THR A 1 89 ? -0.700 5.544 3.832 1.00 95.81 89 THR A O 1
ATOM 706 N N . HIS A 1 90 ? -1.301 5.496 5.980 1.00 97.06 90 HIS A N 1
ATOM 707 C CA . HIS A 1 90 ? 0.021 5.071 6.450 1.00 97.06 90 HIS A CA 1
ATOM 708 C C . HIS A 1 90 ? 0.420 3.690 5.936 1.00 97.06 90 HIS A C 1
ATOM 710 O O . HIS A 1 90 ? 1.586 3.485 5.598 1.00 97.06 90 HIS A O 1
ATOM 716 N N . TYR A 1 91 ? -0.531 2.759 5.855 1.00 97.06 91 TYR A N 1
ATOM 717 C CA . TYR A 1 91 ? -0.291 1.444 5.276 1.00 97.06 91 TYR A CA 1
ATOM 718 C C . TYR A 1 91 ? 0.145 1.550 3.810 1.00 97.06 91 TYR A C 1
ATOM 720 O O . TYR A 1 91 ? 1.182 0.990 3.454 1.00 97.06 91 TYR A O 1
ATOM 728 N N . PHE A 1 92 ? -0.574 2.316 2.982 1.00 96.69 92 PHE A N 1
ATOM 729 C CA . PHE A 1 92 ? -0.188 2.515 1.583 1.00 96.69 92 PHE A CA 1
ATOM 730 C C . PHE A 1 92 ? 1.178 3.193 1.451 1.00 96.69 92 PHE A C 1
ATOM 732 O O . PHE A 1 92 ? 2.047 2.650 0.773 1.00 96.69 92 PHE A O 1
ATOM 739 N N . ASN A 1 93 ? 1.436 4.269 2.199 1.00 97.12 93 ASN A N 1
ATOM 740 C CA . ASN A 1 93 ? 2.744 4.933 2.190 1.00 97.12 93 ASN A CA 1
ATOM 741 C C . ASN A 1 93 ? 3.887 3.970 2.573 1.00 97.12 93 ASN A C 1
ATOM 743 O O . ASN A 1 93 ? 4.978 4.020 2.000 1.00 97.12 93 ASN A O 1
ATOM 747 N N . ALA A 1 94 ? 3.665 3.079 3.546 1.00 98.12 94 ALA A N 1
ATOM 748 C CA . ALA A 1 94 ? 4.657 2.083 3.947 1.00 98.12 94 ALA A CA 1
ATOM 749 C C . ALA A 1 94 ? 4.934 1.065 2.829 1.00 98.12 94 ALA A C 1
ATOM 751 O O . ALA A 1 94 ? 6.090 0.722 2.582 1.00 98.12 94 ALA A O 1
ATOM 752 N N . ILE A 1 95 ? 3.893 0.606 2.130 1.00 97.94 95 ILE A N 1
ATOM 753 C CA . ILE A 1 95 ? 4.021 -0.298 0.979 1.00 97.94 95 ILE A CA 1
ATOM 754 C C . ILE A 1 95 ? 4.734 0.389 -0.185 1.00 97.94 95 ILE A C 1
ATOM 756 O O . ILE A 1 95 ? 5.638 -0.202 -0.772 1.00 97.94 95 ILE A O 1
ATOM 760 N N . GLU A 1 96 ? 4.373 1.628 -0.509 1.00 97.94 96 GLU A N 1
ATOM 761 C CA . GLU A 1 96 ? 4.972 2.407 -1.595 1.00 97.94 96 GLU A CA 1
ATOM 762 C C . GLU A 1 96 ? 6.467 2.627 -1.366 1.00 97.94 96 GLU A C 1
ATOM 764 O O . GLU A 1 96 ? 7.296 2.282 -2.212 1.00 97.94 96 GLU A O 1
ATOM 769 N N . THR A 1 97 ? 6.828 3.125 -0.182 1.00 98.19 97 THR A N 1
ATOM 770 C CA . THR A 1 97 ? 8.226 3.378 0.192 1.00 98.19 97 THR A CA 1
ATOM 771 C C . THR A 1 97 ? 9.049 2.092 0.252 1.00 98.19 97 THR A C 1
ATOM 773 O O . THR A 1 97 ? 10.171 2.051 -0.261 1.00 98.19 97 THR A O 1
ATOM 776 N N . ALA A 1 98 ? 8.498 1.012 0.814 1.00 98.00 98 ALA A N 1
ATOM 777 C CA . ALA A 1 98 ? 9.162 -0.286 0.822 1.00 98.00 98 ALA A CA 1
ATOM 778 C C . ALA A 1 98 ? 9.314 -0.850 -0.598 1.00 98.00 98 ALA A C 1
ATOM 780 O O . ALA A 1 98 ? 10.386 -1.346 -0.931 1.00 98.00 98 ALA A O 1
ATOM 781 N N . THR A 1 99 ? 8.303 -0.714 -1.460 1.00 98.00 99 THR A N 1
ATOM 782 C CA . THR A 1 99 ? 8.372 -1.179 -2.854 1.00 98.00 99 THR A CA 1
ATOM 783 C C . THR A 1 99 ? 9.445 -0.431 -3.632 1.00 98.00 99 THR A C 1
ATOM 785 O O . THR A 1 99 ? 10.230 -1.058 -4.338 1.00 98.00 99 THR A O 1
ATOM 788 N N . ALA A 1 100 ? 9.530 0.893 -3.480 1.00 96.50 100 ALA A N 1
ATOM 789 C CA . ALA A 1 100 ? 10.594 1.688 -4.086 1.00 96.50 100 ALA A CA 1
ATOM 790 C C . ALA A 1 100 ? 11.986 1.215 -3.630 1.00 96.50 100 ALA A C 1
ATOM 792 O O . ALA A 1 100 ? 12.901 1.106 -4.446 1.00 96.50 100 ALA A O 1
ATOM 793 N N . SER A 1 101 ? 12.133 0.878 -2.344 1.00 97.00 101 SER A N 1
ATOM 794 C CA . SER A 1 101 ? 13.377 0.335 -1.794 1.00 97.00 101 SER A CA 1
ATOM 795 C C . SER A 1 101 ? 13.729 -1.035 -2.385 1.00 97.00 101 SER A C 1
ATOM 797 O O . SER A 1 101 ? 14.847 -1.216 -2.863 1.00 97.00 101 SER A O 1
ATOM 799 N N . GLU A 1 102 ? 12.784 -1.977 -2.421 1.00 95.75 102 GLU A N 1
ATOM 800 C CA . GLU A 1 102 ? 12.985 -3.305 -3.022 1.00 95.75 102 GLU A CA 1
ATOM 801 C C . GLU A 1 102 ? 13.320 -3.194 -4.517 1.00 95.75 102 GLU A C 1
ATOM 803 O O . GLU A 1 102 ? 14.247 -3.831 -5.015 1.00 95.75 102 GLU A O 1
ATOM 808 N N . LEU A 1 103 ? 12.619 -2.318 -5.239 1.00 95.38 103 LEU A N 1
ATOM 809 C CA . LEU A 1 103 ? 12.851 -2.086 -6.659 1.00 95.38 103 LEU A CA 1
ATOM 810 C C . LEU A 1 103 ? 14.241 -1.501 -6.922 1.00 95.38 103 LEU A C 1
ATOM 812 O O . LEU A 1 103 ? 14.928 -1.944 -7.844 1.00 95.38 103 LEU A O 1
ATOM 816 N N . TYR A 1 104 ? 14.672 -0.546 -6.098 1.00 93.44 104 TYR A N 1
ATOM 817 C CA . TYR A 1 104 ? 16.023 -0.000 -6.148 1.00 93.44 104 TYR A CA 1
ATOM 818 C C . TYR A 1 104 ? 17.073 -1.105 -5.990 1.00 93.44 104 TYR A C 1
ATOM 820 O O . TYR A 1 104 ? 18.008 -1.168 -6.787 1.00 93.44 104 TYR A O 1
ATOM 828 N N . GLN A 1 105 ? 16.896 -2.014 -5.023 1.00 89.19 105 GLN A N 1
ATOM 829 C CA . GLN A 1 105 ? 17.806 -3.148 -4.832 1.00 89.19 105 GLN A CA 1
ATOM 830 C C . GLN A 1 105 ? 17.810 -4.088 -6.046 1.00 89.19 105 GLN A C 1
ATOM 832 O O . GLN A 1 105 ? 18.877 -4.450 -6.538 1.00 89.19 105 GLN A O 1
ATOM 837 N N . LEU A 1 106 ? 16.641 -4.436 -6.589 1.00 88.31 106 LEU A N 1
ATOM 838 C CA . LEU A 1 106 ? 16.533 -5.329 -7.749 1.00 88.31 106 LEU A CA 1
ATOM 839 C C . LEU A 1 106 ? 17.194 -4.757 -9.008 1.00 88.31 106 LEU A C 1
ATOM 841 O O . LEU A 1 106 ? 17.877 -5.483 -9.731 1.00 88.31 106 LEU A O 1
ATOM 845 N N . VAL A 1 107 ? 17.001 -3.464 -9.286 1.00 84.12 107 VAL A N 1
ATOM 846 C CA . VAL A 1 107 ? 17.620 -2.803 -10.445 1.00 84.12 107 VAL A CA 1
ATOM 847 C C . VAL A 1 107 ? 19.135 -2.701 -10.263 1.00 84.12 107 VAL A C 1
ATOM 849 O O . VAL A 1 107 ? 19.872 -3.054 -11.181 1.00 84.12 107 VAL A O 1
ATOM 852 N N . ARG A 1 108 ? 19.603 -2.315 -9.069 1.00 80.69 108 ARG A N 1
ATOM 853 C CA . ARG A 1 108 ? 21.036 -2.248 -8.730 1.00 80.69 108 ARG A CA 1
ATOM 854 C C . ARG A 1 108 ? 21.744 -3.594 -8.881 1.00 80.69 108 ARG A C 1
ATOM 856 O O . ARG A 1 108 ? 22.876 -3.627 -9.338 1.00 80.69 108 ARG A O 1
ATOM 863 N N . VAL A 1 109 ? 21.097 -4.698 -8.503 1.00 69.50 109 VAL A N 1
ATOM 864 C CA . VAL A 1 109 ? 21.665 -6.050 -8.653 1.00 69.50 109 VAL A CA 1
ATOM 865 C C . VAL A 1 109 ? 21.722 -6.481 -10.125 1.00 69.50 109 VAL A C 1
ATOM 867 O O . VAL A 1 109 ? 22.645 -7.193 -10.518 1.00 69.50 109 VAL A O 1
ATOM 870 N N . ALA A 1 110 ? 20.755 -6.057 -10.946 1.00 61.88 110 ALA A N 1
ATOM 871 C CA . ALA A 1 110 ? 20.710 -6.389 -12.371 1.00 61.88 110 ALA A CA 1
ATOM 872 C C . ALA A 1 110 ? 21.775 -5.647 -13.198 1.00 61.88 110 ALA A C 1
ATOM 874 O O . ALA A 1 110 ? 22.286 -6.196 -14.175 1.00 61.88 110 ALA A O 1
ATOM 875 N N . GLU A 1 111 ? 22.132 -4.424 -12.805 1.00 60.50 111 GLU A N 1
ATOM 876 C CA . GLU A 1 111 ? 23.316 -3.721 -13.301 1.00 60.50 111 GLU A CA 1
ATOM 877 C C . GLU A 1 111 ? 24.556 -4.381 -12.686 1.00 60.50 111 GLU A C 1
ATOM 879 O O . GLU A 1 111 ? 25.090 -3.932 -11.677 1.00 60.50 111 GLU A O 1
ATOM 884 N N . CYS A 1 112 ? 24.981 -5.519 -13.243 1.00 52.25 112 CYS A N 1
ATOM 885 C CA . CYS A 1 112 ? 26.136 -6.249 -12.736 1.00 52.25 112 CYS A CA 1
ATOM 886 C C . CYS A 1 112 ? 27.352 -5.308 -12.686 1.00 52.25 112 CYS A C 1
ATOM 888 O O . CYS A 1 112 ? 27.944 -4.998 -13.714 1.00 52.25 112 CYS A O 1
ATOM 890 N N . GLY A 1 113 ? 27.751 -4.872 -11.489 1.00 55.88 113 GLY A N 1
ATOM 891 C CA . GLY A 1 113 ? 28.939 -4.044 -11.249 1.00 55.88 113 GLY A CA 1
ATOM 892 C C . GLY A 1 113 ? 30.268 -4.764 -11.503 1.00 55.88 113 GLY A C 1
ATOM 893 O O . GLY A 1 113 ? 31.297 -4.362 -10.966 1.00 55.88 113 GLY A O 1
ATOM 894 N N . ARG A 1 114 ? 30.271 -5.852 -12.283 1.00 54.06 114 ARG A N 1
ATOM 895 C CA . ARG A 1 114 ? 31.503 -6.425 -12.819 1.00 54.06 114 ARG A CA 1
ATOM 896 C C . ARG A 1 114 ? 31.860 -5.633 -14.076 1.00 54.06 114 ARG A C 1
ATOM 898 O O . ARG A 1 114 ? 31.019 -5.560 -14.970 1.00 54.06 114 ARG A O 1
ATOM 905 N N . PRO A 1 115 ? 33.085 -5.096 -14.206 1.00 58.88 115 PRO A N 1
ATOM 906 C CA . PRO A 1 115 ? 33.583 -4.743 -15.522 1.00 58.88 115 PRO A CA 1
ATOM 907 C C . PRO A 1 115 ? 33.686 -6.054 -16.306 1.00 58.88 115 PRO A C 1
ATOM 909 O O . PRO A 1 115 ? 34.649 -6.806 -16.163 1.00 58.88 115 PRO A O 1
ATOM 912 N N . CYS A 1 116 ? 32.658 -6.387 -17.087 1.00 57.56 116 CYS A N 1
ATOM 913 C CA . CYS A 1 116 ? 32.856 -7.323 -18.178 1.00 57.56 116 CYS A CA 1
ATOM 914 C C . CYS A 1 116 ? 33.951 -6.703 -19.057 1.00 57.56 116 CYS A C 1
ATOM 916 O O . CYS A 1 116 ? 33.835 -5.519 -19.395 1.00 57.56 116 CYS A O 1
ATOM 918 N N . PRO A 1 117 ? 35.031 -7.433 -19.378 1.00 62.81 117 PRO A N 1
ATOM 919 C CA . PRO A 1 117 ? 36.021 -6.925 -20.312 1.00 62.81 117 PRO A CA 1
ATOM 920 C C . PRO A 1 117 ? 35.306 -6.541 -21.617 1.00 62.81 117 PRO A C 1
ATOM 922 O O . PRO A 1 117 ? 34.340 -7.219 -21.990 1.00 62.81 117 PRO A O 1
ATOM 925 N N . PRO A 1 118 ? 35.713 -5.439 -22.274 1.00 62.03 118 PRO A N 1
ATOM 926 C CA . PRO A 1 118 ? 35.103 -5.029 -23.531 1.00 62.03 118 PRO A CA 1
ATOM 927 C C . PRO A 1 118 ? 35.123 -6.202 -24.513 1.00 62.03 118 PRO A C 1
ATOM 929 O O . PRO A 1 118 ? 36.109 -6.937 -24.581 1.00 62.03 118 PRO A O 1
ATOM 932 N N . ASP A 1 119 ? 34.014 -6.393 -25.231 1.00 53.38 119 ASP A N 1
ATOM 933 C CA . ASP A 1 119 ? 33.874 -7.445 -26.237 1.00 53.38 119 ASP A CA 1
ATOM 934 C C . ASP A 1 119 ? 35.002 -7.309 -27.279 1.00 53.38 119 ASP A C 1
ATOM 936 O O . ASP A 1 119 ? 35.009 -6.326 -28.029 1.00 53.38 119 ASP A O 1
ATOM 940 N N . PRO A 1 120 ? 35.953 -8.263 -27.356 1.00 56.16 120 PRO A N 1
ATOM 941 C CA . PRO A 1 120 ? 37.094 -8.166 -28.263 1.00 56.16 120 PRO A CA 1
ATOM 942 C C . PRO A 1 120 ? 36.689 -8.226 -29.744 1.00 56.16 120 PRO A C 1
ATOM 944 O O . PRO A 1 120 ? 37.527 -8.004 -30.617 1.00 56.16 120 PRO A O 1
ATOM 947 N N . PHE A 1 121 ? 35.420 -8.509 -30.055 1.00 53.62 121 PHE A N 1
ATOM 948 C CA . PHE A 1 121 ? 34.925 -8.605 -31.425 1.00 53.62 121 PHE A CA 1
ATOM 949 C C . PHE A 1 121 ? 34.207 -7.343 -31.925 1.00 53.62 121 PHE A C 1
ATOM 951 O O . PHE A 1 121 ? 33.895 -7.266 -33.116 1.00 53.62 121 PHE A O 1
ATOM 958 N N . ARG A 1 122 ? 34.016 -6.310 -31.088 1.00 50.94 122 ARG A N 1
ATOM 959 C CA . ARG A 1 122 ? 33.332 -5.063 -31.483 1.00 50.94 122 ARG A CA 1
ATOM 960 C C . ARG A 1 122 ? 34.272 -3.945 -31.964 1.00 50.94 122 ARG A C 1
ATOM 962 O O . ARG A 1 122 ? 33.981 -2.773 -31.763 1.00 50.94 122 ARG A O 1
ATOM 969 N N . GLU A 1 123 ? 35.374 -4.282 -32.631 1.00 44.38 123 GLU A N 1
ATOM 970 C CA . GLU A 1 123 ? 36.230 -3.291 -33.320 1.00 44.38 123 GLU A CA 1
ATOM 971 C C . GLU A 1 123 ? 36.410 -3.554 -34.823 1.00 44.38 123 GLU A C 1
ATOM 973 O O . GLU A 1 123 ? 36.983 -2.726 -35.525 1.00 44.38 123 GLU A O 1
ATOM 978 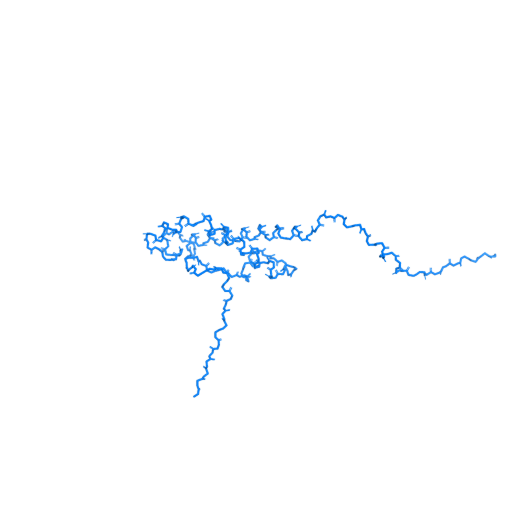N N . LYS A 1 124 ? 35.895 -4.663 -35.375 1.00 45.75 124 LYS A N 1
ATOM 979 C CA . LYS A 1 124 ? 36.219 -5.067 -36.759 1.00 45.75 124 LYS A CA 1
ATOM 980 C C . LYS A 1 124 ? 35.162 -4.822 -37.831 1.00 45.75 124 LYS A C 1
ATOM 982 O O . LYS A 1 124 ? 35.345 -5.262 -38.961 1.00 45.75 124 LYS A O 1
ATOM 987 N N . SER A 1 125 ? 34.096 -4.084 -37.540 1.00 48.94 125 SER A N 1
ATOM 988 C CA . SER A 1 125 ? 33.066 -3.779 -38.541 1.00 48.94 125 SER A CA 1
ATOM 989 C C . SER A 1 125 ? 32.888 -2.280 -38.765 1.00 48.94 125 SER A C 1
ATOM 991 O O . SER A 1 125 ? 31.788 -1.765 -38.610 1.00 48.94 125 SER A O 1
ATOM 993 N N . LEU A 1 126 ? 33.965 -1.594 -39.145 1.00 44.88 126 LEU A N 1
ATOM 994 C CA . LEU A 1 126 ? 33.925 -0.371 -39.952 1.00 44.88 126 LEU A CA 1
ATOM 995 C C . LEU A 1 126 ? 35.093 -0.466 -40.939 1.00 44.88 126 LEU A C 1
ATOM 997 O O . LEU A 1 126 ? 36.242 -0.155 -40.639 1.00 44.88 126 LEU A O 1
ATOM 1001 N N . SER A 1 127 ? 34.770 -1.057 -42.085 1.00 44.06 127 SER A N 1
ATOM 1002 C CA . SER A 1 127 ? 35.656 -1.295 -43.215 1.00 44.06 127 SER A CA 1
ATOM 1003 C C . SER A 1 127 ? 36.195 0.021 -43.786 1.00 44.06 127 SER A C 1
ATOM 1005 O O . SER A 1 127 ? 35.442 0.952 -44.056 1.00 44.06 127 SER A O 1
ATOM 1007 N N . THR A 1 128 ? 37.518 0.050 -43.926 1.00 48.62 128 THR A N 1
ATOM 1008 C CA . THR A 1 128 ? 38.335 0.631 -44.998 1.00 48.62 128 THR A CA 1
ATOM 1009 C C . THR A 1 128 ? 37.618 1.542 -46.005 1.00 48.62 128 THR A C 1
ATOM 1011 O O . THR A 1 128 ? 37.019 1.076 -46.970 1.00 48.62 128 THR A O 1
ATOM 1014 N N . GLY A 1 129 ? 37.786 2.854 -45.824 1.00 44.28 129 GLY A N 1
ATOM 1015 C CA . GLY A 1 129 ? 37.676 3.860 -46.880 1.00 44.28 129 GLY A CA 1
ATOM 1016 C C . GLY A 1 129 ? 39.077 4.341 -47.256 1.00 44.28 129 GLY A C 1
ATOM 1017 O O . GLY A 1 129 ? 39.735 5.032 -46.489 1.00 44.28 129 GLY A O 1
ATOM 1018 N N . GLU A 1 130 ? 39.537 3.884 -48.407 1.00 50.97 130 GLU A N 1
ATOM 1019 C CA . GLU A 1 130 ? 40.856 4.039 -49.013 1.00 50.97 130 GLU A CA 1
ATOM 1020 C C . GLU A 1 130 ? 41.164 5.499 -49.406 1.00 50.97 130 GLU A C 1
ATOM 1022 O O . GLU A 1 130 ? 40.384 6.124 -50.118 1.00 50.97 130 GLU A O 1
ATOM 1027 N N . ALA A 1 131 ? 42.322 6.031 -49.002 1.00 41.41 131 ALA A N 1
ATOM 1028 C CA . ALA A 1 131 ? 42.944 7.190 -49.645 1.00 41.41 131 ALA A CA 1
ATOM 1029 C C . ALA A 1 131 ? 44.458 6.951 -49.712 1.00 41.41 131 ALA A C 1
ATOM 1031 O O . ALA A 1 131 ? 45.211 7.316 -48.809 1.00 41.41 131 ALA A O 1
ATOM 1032 N N . ARG A 1 132 ? 44.895 6.246 -50.764 1.00 46.59 132 ARG A N 1
ATOM 1033 C CA . ARG A 1 132 ? 46.313 6.164 -51.117 1.00 46.59 132 ARG A CA 1
ATOM 1034 C C . ARG A 1 132 ? 46.730 7.479 -51.774 1.00 46.59 132 ARG A C 1
ATOM 1036 O O . ARG A 1 132 ? 46.156 7.898 -52.773 1.00 46.59 132 ARG A O 1
ATOM 1043 N N . HIS A 1 133 ? 47.732 8.072 -51.148 1.00 44.53 133 HIS A N 1
ATOM 1044 C CA . HIS A 1 133 ? 48.682 9.065 -51.634 1.00 44.53 133 HIS A CA 1
ATOM 1045 C C . HIS A 1 133 ? 49.180 8.734 -53.056 1.00 44.53 133 HIS A C 1
ATOM 1047 O O . HIS A 1 133 ? 49.565 7.590 -53.304 1.00 44.53 133 HIS A O 1
ATOM 1053 N N . TYR A 1 134 ? 49.169 9.709 -53.971 1.00 44.09 134 TYR A N 1
ATOM 1054 C CA . TYR A 1 134 ? 49.863 9.642 -55.263 1.00 44.09 134 TYR A CA 1
ATOM 1055 C C . TYR A 1 134 ? 50.977 10.695 -55.233 1.00 44.09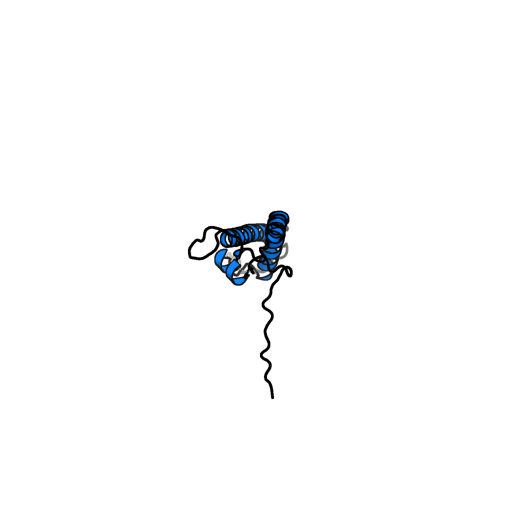 134 TYR A C 1
ATOM 1057 O O . TYR A 1 134 ? 50.673 11.885 -55.160 1.00 44.09 134 TYR A O 1
ATOM 1065 N N . ASP A 1 135 ? 52.232 10.243 -55.237 1.00 56.78 135 ASP A N 1
ATOM 1066 C CA . ASP A 1 135 ? 53.404 11.074 -55.525 1.00 56.78 135 ASP A CA 1
ATOM 1067 C C . ASP A 1 135 ? 53.728 10.948 -57.022 1.00 56.78 135 ASP A C 1
ATOM 1069 O O . ASP A 1 135 ? 53.936 9.835 -57.505 1.00 56.78 135 ASP A O 1
ATOM 1073 N N . ASP A 1 136 ? 53.774 12.087 -57.715 1.00 56.75 136 ASP A N 1
ATOM 1074 C CA . ASP A 1 136 ? 54.781 12.457 -58.725 1.00 56.75 136 ASP A CA 1
ATOM 1075 C C . ASP A 1 136 ? 54.928 13.990 -58.716 1.00 56.75 136 ASP A C 1
ATOM 1077 O O . ASP A 1 136 ? 53.882 14.685 -58.761 1.00 56.75 136 ASP A O 1
#

Foldseek 3Di:
DDDDDDDDPDPQPDDPQQAADTDDLVVLCVVLVDDPVQDSVLLVVLLNVLVVVVCVVCVVVVVVVVVVVRRYPQVDDADDDPNGHVSNVVSVVSSSVSSVVSSVVVVVVVPPPDPPPPDPPPPPPDDDDDDDDDDD